P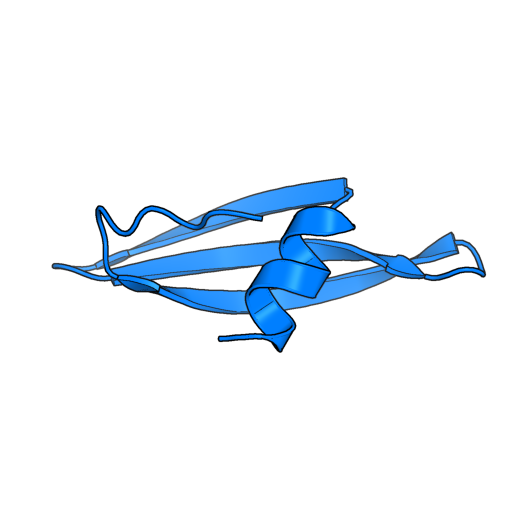rotein AF-A0A832RIE4-F1 (afdb_monomer_lite)

Foldseek 3Di:
DVVVLVLVVQFPDWDFPDDDDQKTKIWTWGADPVRDIDIDIDIDGPPDDDDD

Sequence (52 aa):
MEELKQKIKNAYSIKFKKAERGKVDLLITWLDVHGSMHSKSFVVDAGQVLEF

pLDDT: mean 90.64, std 5.68, range [68.19, 96.94]

Structure (mmCIF, N/CA/C/O backbone):
data_AF-A0A832RIE4-F1
#
_entry.id   AF-A0A832RIE4-F1
#
loop_
_atom_site.group_PDB
_atom_site.id
_atom_site.type_symbol
_atom_site.label_atom_id
_atom_site.label_alt_id
_atom_site.label_comp_id
_atom_site.label_asym_id
_atom_site.label_entity_id
_atom_site.label_seq_id
_atom_site.pdbx_PDB_ins_code
_atom_site.Cartn_x
_atom_site.Cartn_y
_atom_site.Cartn_z
_atom_site.occupancy
_atom_site.B_iso_or_equiv
_atom_site.auth_seq_id
_atom_site.auth_comp_id
_atom_site.auth_asym_id
_atom_site.auth_atom_id
_atom_site.pdbx_PDB_model_num
ATOM 1 N N . MET A 1 1 ? 0.276 11.086 2.858 1.00 68.19 1 MET A N 1
ATOM 2 C CA .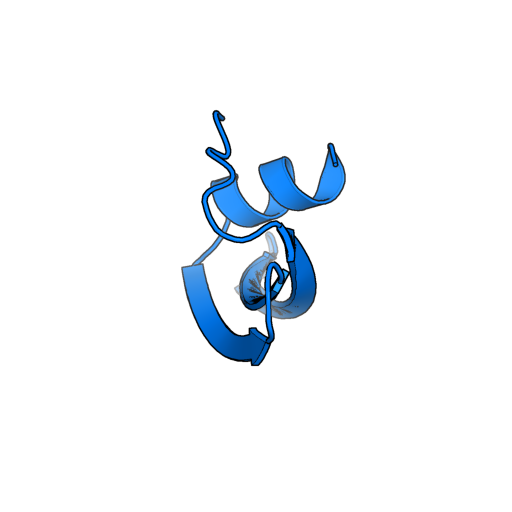 MET A 1 1 ? -0.900 10.712 2.040 1.00 68.19 1 MET A CA 1
ATOM 3 C C . MET A 1 1 ? -0.559 10.687 0.554 1.00 68.19 1 MET A C 1
ATOM 5 O O . MET A 1 1 ? -0.733 9.636 -0.043 1.00 68.19 1 MET A O 1
ATOM 9 N N . GLU A 1 2 ? 0.005 11.757 -0.019 1.00 82.12 2 GLU A N 1
ATOM 10 C CA . GLU A 1 2 ? 0.358 11.798 -1.455 1.00 82.12 2 GLU A CA 1
ATOM 11 C C . GLU A 1 2 ? 1.371 10.716 -1.874 1.00 82.12 2 GLU A C 1
ATOM 13 O O . GLU A 1 2 ? 1.161 10.005 -2.852 1.00 82.12 2 GLU A O 1
ATOM 18 N N . GLU A 1 3 ? 2.422 10.497 -1.074 1.00 87.00 3 GLU A N 1
ATOM 19 C CA . GLU A 1 3 ? 3.426 9.461 -1.361 1.00 87.00 3 GLU A CA 1
ATOM 20 C C . GLU A 1 3 ? 2.812 8.052 -1.444 1.00 87.00 3 GLU A C 1
ATOM 22 O O . GLU A 1 3 ? 3.103 7.303 -2.372 1.00 87.00 3 GLU A O 1
ATOM 27 N N . LEU A 1 4 ? 1.933 7.696 -0.500 1.00 88.50 4 LEU A N 1
ATOM 28 C CA . LEU A 1 4 ? 1.275 6.388 -0.461 1.00 88.50 4 LEU A CA 1
ATOM 29 C C . LEU A 1 4 ? 0.481 6.130 -1.747 1.00 88.50 4 LEU A C 1
ATOM 31 O O . LEU A 1 4 ? 0.635 5.072 -2.351 1.00 88.50 4 LEU A O 1
ATOM 35 N N . LYS A 1 5 ? -0.322 7.105 -2.194 1.00 89.19 5 LYS A N 1
ATOM 36 C CA . LYS A 1 5 ? -1.109 6.981 -3.428 1.00 89.19 5 LYS A CA 1
ATOM 37 C C . LYS A 1 5 ? -0.212 6.757 -4.642 1.00 89.19 5 LYS A C 1
ATOM 39 O O . LYS A 1 5 ? -0.449 5.830 -5.410 1.00 89.19 5 LYS A O 1
ATOM 44 N N . GLN A 1 6 ? 0.863 7.537 -4.768 1.00 89.19 6 GLN A N 1
ATOM 45 C CA . GLN A 1 6 ? 1.835 7.382 -5.855 1.00 89.19 6 GLN A CA 1
ATOM 46 C C . GLN A 1 6 ? 2.519 6.007 -5.835 1.00 89.19 6 GLN A C 1
ATOM 48 O O . GLN A 1 6 ? 2.748 5.412 -6.889 1.00 89.19 6 GLN A O 1
ATOM 53 N N . LYS A 1 7 ? 2.835 5.469 -4.650 1.00 89.81 7 LYS A N 1
ATOM 54 C CA . LYS A 1 7 ? 3.422 4.127 -4.527 1.00 89.81 7 LYS A CA 1
ATOM 55 C C . LYS A 1 7 ? 2.424 3.014 -4.827 1.00 89.81 7 LYS A C 1
ATOM 57 O O . LYS A 1 7 ? 2.825 2.054 -5.468 1.00 89.81 7 LYS A O 1
ATOM 62 N N . ILE A 1 8 ? 1.153 3.153 -4.441 1.00 89.69 8 ILE A N 1
ATOM 63 C CA . ILE A 1 8 ? 0.084 2.211 -4.820 1.00 89.69 8 ILE A CA 1
ATOM 64 C C . ILE A 1 8 ? -0.100 2.191 -6.339 1.00 89.69 8 ILE A C 1
ATOM 66 O O . ILE A 1 8 ? -0.148 1.116 -6.927 1.00 89.69 8 ILE A O 1
ATOM 70 N N . LYS A 1 9 ? -0.134 3.364 -6.983 1.00 88.69 9 LYS A N 1
ATOM 71 C CA . LYS A 1 9 ? -0.343 3.491 -8.435 1.00 88.69 9 LYS A CA 1
ATOM 72 C C . LYS A 1 9 ? 0.737 2.786 -9.264 1.00 88.69 9 LYS A C 1
ATOM 74 O O . LYS A 1 9 ? 0.460 2.314 -10.358 1.00 88.69 9 LYS A O 1
ATOM 79 N N . ASN A 1 10 ? 1.948 2.692 -8.715 1.00 88.12 10 ASN A N 1
ATOM 80 C CA . ASN A 1 10 ? 3.102 2.034 -9.331 1.00 88.12 10 ASN A CA 1
ATOM 81 C C . ASN A 1 10 ? 3.464 0.696 -8.652 1.00 88.12 10 ASN A C 1
ATOM 83 O O . ASN A 1 10 ? 4.570 0.186 -8.841 1.00 88.12 10 ASN A O 1
ATOM 87 N N . ALA A 1 11 ? 2.586 0.147 -7.807 1.00 92.81 11 ALA A N 1
ATOM 88 C CA . ALA A 1 11 ? 2.889 -1.054 -7.041 1.00 92.81 11 ALA A CA 1
ATOM 89 C C . ALA A 1 11 ? 2.868 -2.298 -7.933 1.00 92.81 11 ALA A C 1
ATOM 91 O O . ALA A 1 11 ? 1.918 -2.548 -8.667 1.00 92.81 11 ALA A O 1
ATOM 92 N N . TYR A 1 12 ? 3.896 -3.127 -7.785 1.00 91.69 12 TYR A N 1
ATOM 93 C CA . TYR A 1 12 ? 3.911 -4.488 -8.313 1.00 91.69 12 TYR A CA 1
ATOM 94 C C . TYR A 1 12 ? 3.218 -5.464 -7.347 1.00 91.69 12 TYR A C 1
ATOM 96 O O . TYR A 1 12 ? 2.572 -6.419 -7.766 1.00 91.69 12 TYR A O 1
ATOM 104 N N . SER A 1 13 ? 3.349 -5.233 -6.037 1.00 95.81 13 SER A N 1
ATOM 105 C CA . SER A 1 13 ? 2.754 -6.079 -4.999 1.00 95.81 13 SER A CA 1
ATOM 106 C C . SER A 1 13 ? 2.375 -5.249 -3.777 1.00 95.81 13 SER A C 1
ATOM 108 O O . SER A 1 13 ? 3.157 -4.419 -3.315 1.00 95.81 13 SER A O 1
ATOM 110 N N . ILE A 1 14 ? 1.212 -5.543 -3.199 1.00 94.25 14 ILE A N 1
ATOM 111 C CA . ILE A 1 14 ? 0.749 -4.992 -1.922 1.00 94.25 14 ILE A CA 1
ATOM 112 C C . ILE A 1 14 ? 0.427 -6.171 -1.003 1.00 94.25 14 ILE A C 1
ATOM 114 O O . ILE A 1 14 ? -0.355 -7.047 -1.367 1.00 94.25 14 ILE A O 1
ATOM 118 N N . LYS A 1 15 ? 1.050 -6.217 0.177 1.00 95.19 15 LYS A N 1
ATOM 119 C CA . LYS A 1 15 ? 0.833 -7.271 1.179 1.00 95.19 15 LYS A CA 1
ATOM 120 C C . LYS A 1 15 ? 0.350 -6.679 2.493 1.00 95.19 15 LYS A C 1
ATOM 122 O O . LYS A 1 15 ? 0.864 -5.659 2.944 1.00 95.19 15 LYS A O 1
ATOM 127 N N . PHE A 1 16 ? -0.568 -7.378 3.144 1.00 92.00 16 PHE A N 1
ATOM 128 C CA . PHE A 1 16 ? -0.983 -7.081 4.510 1.00 92.00 16 PHE A CA 1
ATOM 129 C C . PHE A 1 16 ? 0.005 -7.729 5.480 1.00 92.00 16 PHE A C 1
ATOM 131 O O . PHE A 1 16 ? 0.152 -8.950 5.486 1.00 92.00 16 PHE A O 1
ATOM 138 N N . LYS A 1 17 ? 0.708 -6.921 6.277 1.00 92.69 17 LYS A N 1
ATOM 139 C CA . LYS A 1 17 ? 1.624 -7.422 7.312 1.00 92.69 17 LYS A CA 1
ATOM 140 C C . LYS A 1 17 ? 0.892 -7.723 8.609 1.00 92.69 17 LYS A C 1
ATOM 142 O O . LYS A 1 17 ? 1.096 -8.773 9.210 1.00 92.69 17 LYS A O 1
ATOM 147 N N . LYS A 1 18 ? 0.061 -6.779 9.046 1.00 91.25 18 LYS A N 1
ATOM 148 C CA . LYS A 1 18 ? -0.682 -6.852 10.302 1.00 91.25 18 LYS A CA 1
ATOM 149 C C . LYS A 1 18 ? -1.938 -5.995 10.206 1.00 91.25 18 LYS A C 1
ATOM 151 O O . LYS A 1 18 ? -1.909 -4.923 9.607 1.00 91.25 18 LYS A O 1
ATOM 156 N N . ALA A 1 19 ? -3.015 -6.453 10.832 1.00 90.56 19 ALA A N 1
ATOM 157 C CA . ALA A 1 19 ? -4.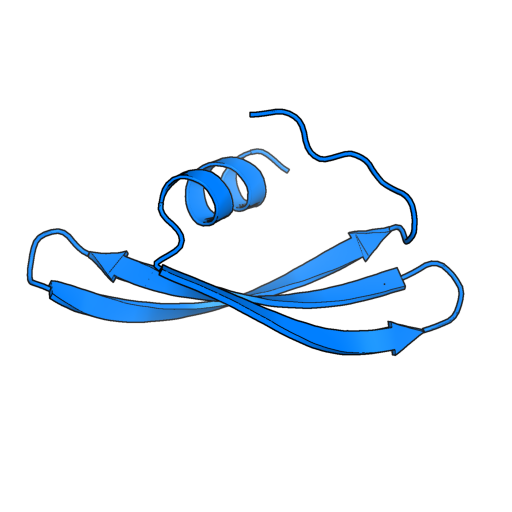182 -5.633 11.119 1.00 90.56 19 ALA A CA 1
ATOM 158 C C . ALA A 1 19 ? -4.299 -5.477 12.639 1.00 90.56 19 ALA A C 1
ATOM 160 O O . ALA A 1 19 ? -4.320 -6.461 13.377 1.00 90.56 19 ALA A O 1
ATOM 161 N N . GLU A 1 20 ? -4.339 -4.234 13.100 1.00 89.69 20 GLU A N 1
ATOM 162 C CA . GLU A 1 20 ? -4.651 -3.864 14.476 1.00 89.69 20 GLU A CA 1
ATOM 163 C C . GLU A 1 20 ? -5.997 -3.138 14.505 1.00 89.69 20 GLU A C 1
ATOM 165 O O . GLU A 1 20 ? -6.569 -2.798 13.468 1.00 89.69 20 GLU A O 1
ATOM 170 N N . ARG A 1 21 ? -6.547 -2.905 15.700 1.00 90.69 21 ARG A N 1
ATOM 171 C CA . ARG A 1 21 ? -7.863 -2.277 15.840 1.00 90.69 21 ARG A CA 1
ATOM 172 C C . ARG A 1 21 ? -7.868 -0.896 15.170 1.00 90.69 21 ARG A C 1
ATOM 174 O O . ARG A 1 21 ? -7.272 0.046 15.681 1.00 90.69 21 ARG A O 1
ATOM 181 N N .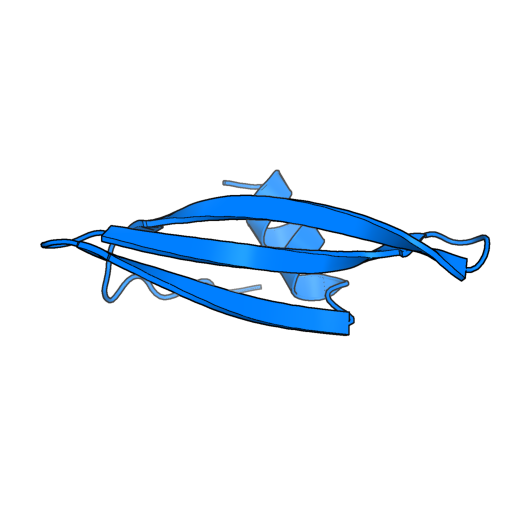 GLY A 1 22 ? -8.548 -0.803 14.029 1.00 91.12 22 GLY A N 1
ATOM 182 C CA . GLY A 1 22 ? -8.664 0.421 13.237 1.00 91.12 22 GLY A CA 1
ATOM 183 C C . GLY A 1 22 ? -7.466 0.746 12.342 1.00 91.12 22 GLY A C 1
ATOM 184 O O . GLY A 1 22 ? -7.519 1.769 11.673 1.00 91.12 22 GLY A O 1
ATOM 185 N N . LYS A 1 23 ? -6.413 -0.085 12.285 1.00 94.69 23 LYS A N 1
ATOM 186 C CA . LYS A 1 23 ? -5.209 0.183 11.480 1.00 94.69 23 LYS A CA 1
ATOM 187 C C . LYS A 1 23 ? -4.717 -1.046 10.730 1.00 94.69 23 LYS A C 1
ATOM 189 O O . LYS A 1 23 ? -4.785 -2.163 11.232 1.00 94.69 23 LYS A O 1
ATOM 194 N N . VAL A 1 24 ? -4.159 -0.834 9.547 1.00 93.81 24 VAL A N 1
ATOM 195 C CA . VAL A 1 24 ? -3.601 -1.889 8.699 1.00 93.81 24 VAL A CA 1
ATOM 196 C C . VAL A 1 24 ? -2.191 -1.499 8.270 1.00 93.81 24 VAL A C 1
ATOM 198 O O . VAL A 1 24 ? -1.992 -0.422 7.715 1.00 93.81 24 VAL A O 1
ATOM 201 N N . ASP A 1 25 ? -1.218 -2.373 8.526 1.00 95.44 25 ASP A N 1
ATOM 202 C CA . ASP A 1 25 ? 0.150 -2.250 8.014 1.00 95.44 25 ASP A CA 1
ATOM 203 C C . ASP A 1 25 ? 0.247 -2.913 6.633 1.00 95.44 25 ASP A C 1
ATOM 205 O O . ASP A 1 25 ? 0.068 -4.129 6.481 1.00 95.44 25 ASP A O 1
ATOM 209 N N . LEU A 1 26 ? 0.517 -2.087 5.627 1.00 93.69 26 LEU A N 1
ATOM 210 C CA . LEU A 1 26 ? 0.679 -2.453 4.231 1.00 93.69 26 LEU A CA 1
ATOM 211 C C . LEU A 1 26 ? 2.156 -2.423 3.859 1.00 93.69 26 LEU A C 1
ATOM 213 O O . LEU A 1 26 ? 2.799 -1.381 3.938 1.00 93.69 26 LEU A O 1
ATOM 217 N N . LEU A 1 27 ? 2.676 -3.531 3.343 1.00 96.31 27 LEU A N 1
ATOM 218 C CA . LEU A 1 27 ? 3.948 -3.548 2.631 1.00 96.31 27 LEU A CA 1
ATOM 219 C C . LEU A 1 27 ? 3.691 -3.363 1.141 1.00 96.31 27 LEU A C 1
ATOM 221 O O . LEU A 1 27 ? 3.115 -4.241 0.497 1.00 96.31 27 LEU A O 1
ATOM 225 N N . ILE A 1 28 ? 4.159 -2.245 0.598 1.00 95.31 28 ILE A N 1
ATOM 226 C CA . ILE A 1 28 ? 4.080 -1.952 -0.831 1.00 95.31 28 ILE A CA 1
ATOM 227 C C . ILE A 1 28 ? 5.447 -2.190 -1.449 1.00 95.31 28 ILE A C 1
ATOM 229 O O . ILE A 1 28 ? 6.450 -1.663 -0.966 1.00 95.31 28 ILE A O 1
ATOM 233 N N . THR A 1 29 ? 5.467 -2.958 -2.531 1.00 96.94 29 THR A N 1
ATOM 234 C CA . THR A 1 29 ? 6.649 -3.262 -3.332 1.00 96.94 29 THR A CA 1
ATOM 235 C C . THR A 1 29 ? 6.456 -2.724 -4.747 1.00 96.94 29 THR A C 1
ATOM 237 O O . THR A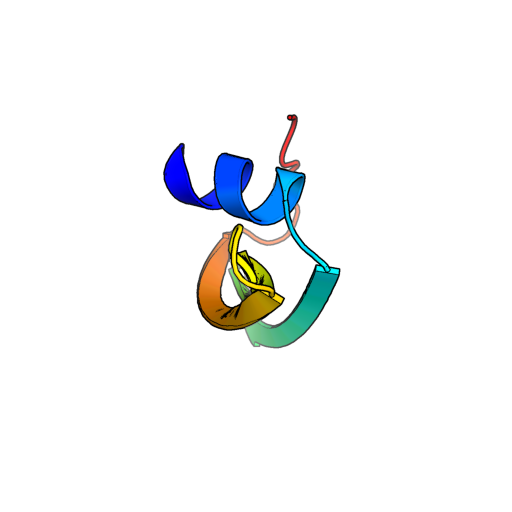 1 29 ? 5.429 -2.990 -5.374 1.00 96.94 29 THR A O 1
ATOM 240 N N . TRP A 1 30 ? 7.441 -1.989 -5.261 1.00 94.88 30 TRP A N 1
ATOM 241 C CA . TRP A 1 30 ? 7.454 -1.441 -6.623 1.00 94.88 30 TRP A CA 1
ATOM 242 C C . TRP A 1 30 ? 8.829 -1.628 -7.270 1.00 94.88 30 TRP A C 1
ATOM 244 O O . TRP A 1 30 ? 9.823 -1.853 -6.577 1.00 94.88 30 TRP A O 1
ATOM 254 N N . LEU A 1 31 ? 8.875 -1.530 -8.597 1.00 92.25 31 LEU A N 1
ATOM 255 C CA . LEU A 1 31 ? 10.117 -1.481 -9.367 1.00 92.25 31 LEU A CA 1
ATOM 256 C C . LEU A 1 31 ? 10.414 -0.024 -9.734 1.00 92.25 31 LEU A C 1
ATOM 258 O O . LEU A 1 31 ? 9.491 0.734 -10.036 1.00 92.25 31 LEU A O 1
ATOM 262 N N . ASP A 1 32 ? 11.675 0.394 -9.678 1.00 89.88 32 ASP A N 1
ATOM 263 C CA . ASP A 1 32 ? 12.082 1.666 -10.283 1.00 89.88 32 ASP A CA 1
ATOM 264 C C . ASP A 1 32 ? 12.302 1.536 -11.800 1.00 89.88 32 ASP A C 1
ATOM 266 O O . ASP A 1 32 ? 12.169 0.458 -12.380 1.00 89.88 32 ASP A O 1
ATOM 270 N N . VAL A 1 33 ? 12.641 2.651 -12.455 1.00 88.94 33 VAL A N 1
ATOM 271 C CA . VAL A 1 33 ? 12.876 2.709 -13.910 1.00 88.94 33 VAL A CA 1
ATOM 272 C C . VAL A 1 33 ? 14.037 1.825 -14.385 1.00 88.94 33 VAL A C 1
ATOM 274 O O . VAL A 1 33 ? 14.129 1.536 -15.573 1.00 88.94 33 VAL A O 1
ATOM 277 N N . HIS A 1 34 ? 14.905 1.381 -13.473 1.00 94.94 34 HIS A N 1
ATOM 278 C CA . HIS A 1 34 ? 16.016 0.472 -13.753 1.00 94.94 34 HIS A CA 1
ATOM 279 C C . HIS A 1 34 ? 15.667 -0.988 -13.415 1.00 94.94 34 HIS A C 1
ATOM 281 O O . HIS A 1 34 ? 16.533 -1.857 -13.485 1.00 94.94 34 HIS A O 1
ATOM 287 N N . GLY A 1 35 ? 14.417 -1.273 -13.029 1.00 90.94 35 GLY A N 1
ATOM 288 C CA . GLY A 1 35 ? 13.964 -2.604 -12.628 1.00 90.94 35 GLY A CA 1
ATOM 289 C C . GLY A 1 35 ? 14.401 -3.014 -11.219 1.00 90.94 35 GLY A C 1
ATOM 290 O O . GLY A 1 35 ? 14.223 -4.175 -10.849 1.00 90.94 35 GLY A O 1
ATOM 291 N N . SER A 1 36 ? 14.953 -2.099 -10.414 1.00 95.88 36 SER A N 1
ATOM 292 C CA . SER A 1 36 ? 15.341 -2.420 -9.037 1.00 95.88 36 SER A CA 1
ATOM 293 C C . SER A 1 36 ? 14.109 -2.487 -8.147 1.00 95.88 36 SER A C 1
ATOM 295 O O . SER A 1 36 ? 13.233 -1.621 -8.207 1.00 95.88 36 SER A O 1
ATOM 297 N N . MET A 1 37 ? 14.046 -3.508 -7.293 1.00 95.50 37 MET A N 1
ATOM 298 C CA . MET A 1 37 ? 12.920 -3.715 -6.390 1.00 95.50 37 MET A CA 1
ATOM 299 C C . MET A 1 37 ? 13.075 -2.906 -5.105 1.00 95.50 37 MET A C 1
ATOM 301 O O . MET A 1 37 ? 14.065 -3.028 -4.388 1.00 95.50 37 MET A O 1
ATOM 305 N N . HIS A 1 38 ? 12.039 -2.138 -4.783 1.00 95.38 38 HIS A N 1
ATOM 306 C CA . HIS A 1 38 ? 11.938 -1.340 -3.567 1.00 95.38 38 HIS A CA 1
ATOM 307 C C . HIS A 1 38 ? 10.726 -1.772 -2.757 1.00 95.38 38 HIS A C 1
ATOM 309 O O . HIS A 1 38 ? 9.725 -2.228 -3.312 1.00 95.38 38 HIS A O 1
ATOM 315 N N . SER A 1 39 ? 10.788 -1.601 -1.437 1.00 95.94 39 SER A N 1
ATOM 316 C CA . SER A 1 39 ? 9.630 -1.830 -0.577 1.00 95.94 39 SER A CA 1
ATOM 317 C C . SER A 1 39 ? 9.548 -0.822 0.562 1.00 95.94 39 SER A C 1
ATOM 319 O O . SER A 1 39 ? 10.568 -0.389 1.098 1.00 95.94 39 SER A O 1
ATOM 321 N N . LYS A 1 40 ? 8.326 -0.436 0.933 1.00 95.62 40 LYS A N 1
ATOM 322 C CA . LYS A 1 40 ? 8.058 0.463 2.062 1.00 95.62 40 LYS A CA 1
ATOM 323 C C . LYS A 1 40 ? 6.763 0.067 2.751 1.00 95.62 40 LYS A C 1
ATOM 325 O O . LYS A 1 40 ? 5.811 -0.363 2.101 1.00 95.62 40 LYS A O 1
ATOM 330 N N . SER A 1 41 ? 6.769 0.179 4.076 1.00 95.56 41 SER A N 1
ATOM 331 C CA . SER A 1 41 ? 5.595 -0.115 4.897 1.00 95.56 41 SER A CA 1
ATOM 332 C C . SER A 1 41 ? 4.810 1.167 5.153 1.00 95.56 41 SER A C 1
ATOM 334 O O . SER A 1 41 ? 5.407 2.224 5.372 1.00 95.56 41 SER A O 1
ATOM 336 N N . PHE A 1 42 ? 3.489 1.072 5.113 1.00 93.56 42 PHE A N 1
ATOM 337 C CA . PHE A 1 42 ? 2.568 2.173 5.346 1.00 93.56 42 PHE A CA 1
ATOM 338 C C . PHE A 1 42 ? 1.464 1.708 6.280 1.00 93.56 42 PHE A C 1
ATOM 340 O O . PHE A 1 42 ? 0.868 0.659 6.064 1.00 93.56 42 PHE A O 1
ATOM 347 N N . VAL A 1 43 ? 1.161 2.518 7.289 1.00 93.81 43 VAL A N 1
ATOM 348 C CA . VAL A 1 43 ? 0.017 2.280 8.165 1.00 93.81 43 VAL A CA 1
ATOM 349 C C . VAL A 1 43 ? -1.141 3.131 7.669 1.00 93.81 43 VAL A C 1
ATOM 351 O O . VAL A 1 43 ? -1.000 4.348 7.543 1.00 93.81 43 VAL A O 1
ATOM 354 N N . VAL A 1 44 ? -2.264 2.485 7.377 1.00 92.44 44 VAL A N 1
ATOM 355 C CA . VAL A 1 44 ? -3.510 3.131 6.946 1.00 92.44 44 VAL A CA 1
ATOM 356 C C . VAL A 1 44 ? -4.629 2.817 7.924 1.00 92.44 44 VAL A C 1
ATOM 358 O O . VAL A 1 44 ? -4.555 1.823 8.653 1.00 92.44 44 VAL A O 1
ATOM 361 N N . ASP A 1 45 ? -5.670 3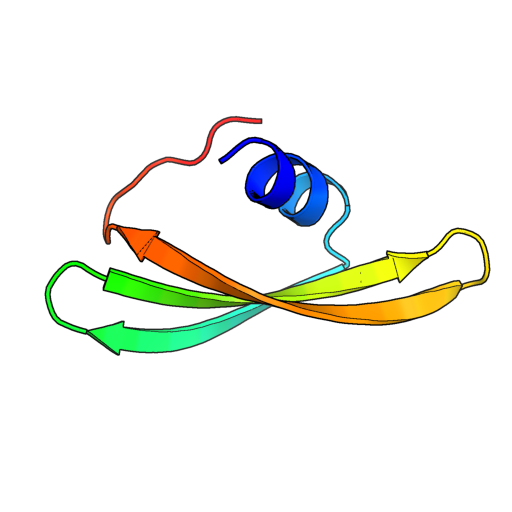.642 7.933 1.00 93.25 45 ASP A N 1
ATOM 362 C CA . ASP A 1 45 ? -6.851 3.355 8.739 1.00 93.25 45 ASP A CA 1
ATOM 363 C C . ASP A 1 45 ? -7.663 2.221 8.096 1.00 93.25 45 ASP A C 1
ATOM 365 O O . ASP A 1 45 ? -7.837 2.142 6.876 1.00 93.25 45 ASP A O 1
ATOM 369 N N . ALA A 1 46 ? -8.156 1.300 8.922 1.00 89.38 46 ALA A N 1
ATOM 370 C CA . ALA A 1 46 ? -8.983 0.198 8.448 1.00 89.38 46 ALA A CA 1
ATOM 371 C C . ALA A 1 46 ? -10.313 0.736 7.892 1.00 89.38 46 ALA A C 1
ATOM 373 O O . ALA A 1 46 ? -10.981 1.542 8.534 1.00 89.38 46 ALA A O 1
ATOM 374 N N . GLY A 1 47 ? -10.706 0.272 6.702 1.00 85.56 47 GLY A N 1
ATOM 375 C CA . GLY A 1 47 ? -11.911 0.746 6.010 1.00 85.56 47 GLY A CA 1
ATOM 376 C C . GLY A 1 47 ? -11.721 2.045 5.219 1.00 85.56 47 GLY A C 1
ATOM 377 O O . GLY A 1 47 ? -12.657 2.495 4.564 1.00 85.56 47 GLY A O 1
ATOM 378 N N . GLN A 1 48 ? -10.520 2.632 5.231 1.00 87.56 48 GLN A N 1
ATOM 379 C CA . GLN A 1 48 ? -10.197 3.774 4.386 1.00 87.56 48 GLN A CA 1
ATOM 380 C C . GLN A 1 48 ? -10.194 3.368 2.904 1.00 87.56 48 GLN A C 1
ATOM 382 O O . GLN A 1 48 ? -9.476 2.453 2.498 1.00 87.56 48 GLN A O 1
ATOM 387 N N . VAL A 1 49 ? -10.951 4.097 2.082 1.00 84.69 49 VAL A N 1
ATOM 388 C CA . VAL A 1 49 ? -10.861 4.003 0.620 1.00 84.69 49 VAL A CA 1
ATOM 389 C C . VAL A 1 49 ? -9.730 4.912 0.141 1.00 84.69 49 VAL A C 1
ATOM 391 O O . VAL A 1 49 ? -9.690 6.103 0.456 1.00 84.69 49 VAL A O 1
ATOM 394 N N . LEU A 1 50 ? -8.789 4.347 -0.613 1.00 80.94 50 LEU A N 1
ATOM 395 C CA . LEU A 1 50 ? -7.705 5.089 -1.252 1.00 80.94 50 LEU A CA 1
ATOM 396 C C . LEU A 1 50 ? -8.029 5.248 -2.739 1.00 80.94 50 LEU A C 1
ATOM 398 O O . LEU A 1 50 ? -7.804 4.331 -3.519 1.00 80.94 50 LEU A O 1
ATOM 402 N N . GLU A 1 51 ? -8.557 6.410 -3.123 1.00 79.25 51 GLU A N 1
ATOM 403 C CA . GLU A 1 51 ? -8.820 6.757 -4.529 1.00 79.25 51 GLU A CA 1
ATOM 404 C C . GLU A 1 51 ? -7.559 7.307 -5.214 1.00 79.25 51 GLU A C 1
ATOM 406 O O . GLU A 1 51 ? -6.829 8.113 -4.609 1.00 79.25 51 GLU A O 1
ATOM 411 N N . PHE A 1 52 ? -7.312 6.885 -6.461 1.00 72.62 52 PHE A N 1
ATOM 412 C CA . PHE A 1 52 ? -6.138 7.248 -7.264 1.00 72.62 52 PHE A CA 1
ATOM 413 C C . PHE A 1 52 ? -6.401 7.245 -8.773 1.00 72.62 52 PHE A C 1
ATOM 415 O O . PHE A 1 52 ? -7.310 6.522 -9.228 1.00 72.62 52 PHE A O 1
#

Secondary structure (DSSP, 8-state):
-HHHHHHHHTEEEEEEEEEETTEEEEEEEEE-TT--EEEEEEEEETT-----

Radius of gyration: 11.41 Å; chains: 1; bounding box: 28×19×30 Å